Protein AF-A0A0Q4CI63-F1 (afdb_monomer_lite)

Secondary structure (DSSP, 8-state):
----HHHHHHHHHHHHHHHHHHHH--SHHHHHHHHHHHHHHHHHHHHHHTS--------

Sequence (59 aa):
MYTDPDEAAYCITRIARSRALAAASIDSGARASHAGIADAYINRLTSLTRTPVRIVFDV

Foldseek 3Di:
DDLPVVLLVVLVVLLVVLCVQLVPDPDPVSNVVSNVSNVVSVVVNVVSVPDDPPPPPPD

Radius of gyration: 15.76 Å; chains: 1; bounding box: 36×10×51 Å

pLDDT: mean 84.5, std 17.8, range [47.06, 97.88]

Structure (mmCIF, N/CA/C/O backbone):
data_AF-A0A0Q4CI63-F1
#
_entry.id   AF-A0A0Q4CI63-F1
#
loop_
_atom_site.group_PDB
_atom_site.id
_atom_site.type_symbol
_atom_site.label_atom_id
_atom_site.label_alt_id
_atom_site.label_comp_id
_atom_site.label_asym_id
_atom_site.label_entity_id
_atom_site.label_seq_id
_atom_site.pdbx_PDB_ins_code
_atom_site.Cartn_x
_atom_site.Cartn_y
_atom_site.Cartn_z
_atom_site.occupancy
_atom_site.B_iso_or_equiv
_atom_site.auth_seq_id
_atom_site.auth_comp_id
_atom_site.auth_asym_id
_atom_site.auth_atom_id
_atom_site.pdbx_PDB_model_num
ATOM 1 N N . MET A 1 1 ? -12.363 2.851 20.915 1.00 49.53 1 MET A N 1
ATOM 2 C CA . MET A 1 1 ? -11.865 3.753 19.861 1.00 49.53 1 MET A CA 1
ATOM 3 C C . MET A 1 1 ? -12.658 3.454 18.603 1.00 49.53 1 MET A C 1
ATOM 5 O O . MET A 1 1 ? -12.860 2.282 18.320 1.00 49.53 1 MET A O 1
ATOM 9 N N . TYR A 1 2 ? -13.181 4.478 17.931 1.00 49.72 2 TYR A N 1
ATOM 10 C CA . TYR A 1 2 ? -13.948 4.310 16.698 1.00 49.72 2 TYR A CA 1
ATOM 11 C C . TYR A 1 2 ? -12.940 4.262 15.551 1.00 49.72 2 TYR A C 1
ATOM 13 O O . TYR A 1 2 ? -12.308 5.265 15.237 1.00 49.72 2 TYR A O 1
ATOM 21 N N . THR A 1 3 ? -12.676 3.072 15.022 1.00 60.19 3 THR A N 1
ATOM 22 C CA . THR A 1 3 ? -11.955 2.942 13.758 1.00 60.19 3 THR A CA 1
ATOM 23 C C . THR A 1 3 ? -12.945 3.365 12.688 1.00 60.19 3 THR A C 1
ATOM 25 O O . THR A 1 3 ? -13.936 2.663 12.514 1.00 60.19 3 THR A O 1
ATOM 28 N N . ASP A 1 4 ? -12.733 4.498 12.015 1.00 69.62 4 ASP A N 1
ATOM 29 C CA . ASP A 1 4 ? -13.592 4.863 10.890 1.00 69.62 4 ASP A CA 1
ATOM 30 C C . ASP A 1 4 ? -13.452 3.760 9.827 1.00 69.62 4 ASP A C 1
ATOM 32 O O . ASP A 1 4 ? -12.365 3.597 9.254 1.00 69.62 4 ASP A O 1
ATOM 36 N N . PRO A 1 5 ? -14.495 2.938 9.592 1.00 72.06 5 PRO A N 1
ATOM 37 C CA . PRO A 1 5 ? -14.390 1.786 8.699 1.00 72.06 5 PRO A CA 1
ATOM 38 C C . PRO A 1 5 ? -14.011 2.224 7.278 1.00 72.06 5 PRO A C 1
ATOM 40 O O . PRO A 1 5 ? -13.289 1.510 6.578 1.00 72.06 5 PRO A O 1
ATOM 43 N N . ASP A 1 6 ? -14.401 3.442 6.901 1.00 84.50 6 ASP A N 1
ATOM 44 C CA . ASP A 1 6 ? -14.033 4.096 5.650 1.00 84.50 6 ASP A CA 1
ATOM 45 C C . ASP A 1 6 ? -12.530 4.399 5.553 1.00 84.50 6 ASP A C 1
ATOM 47 O O . ASP A 1 6 ? -11.928 4.204 4.495 1.00 84.50 6 ASP A O 1
ATOM 51 N N . GLU A 1 7 ? -11.877 4.809 6.647 1.00 87.06 7 GLU A N 1
ATOM 52 C CA . GLU A 1 7 ? -10.435 5.090 6.645 1.00 87.06 7 GLU A CA 1
ATOM 53 C C . GLU A 1 7 ? -9.612 3.795 6.554 1.00 87.06 7 GLU A C 1
ATOM 55 O O . GLU A 1 7 ? -8.614 3.725 5.826 1.00 87.06 7 GLU A O 1
ATOM 60 N N . ALA A 1 8 ? -10.048 2.735 7.240 1.00 89.25 8 ALA A N 1
ATOM 61 C CA . ALA A 1 8 ? -9.413 1.423 7.140 1.00 89.25 8 ALA A CA 1
ATOM 62 C C . ALA A 1 8 ? -9.545 0.842 5.719 1.00 89.25 8 ALA A C 1
ATOM 64 O O . ALA A 1 8 ? -8.548 0.403 5.134 1.00 89.25 8 ALA A O 1
ATOM 65 N N . ALA A 1 9 ? -10.743 0.904 5.126 1.00 90.75 9 ALA A N 1
ATOM 66 C CA . ALA A 1 9 ? -10.992 0.476 3.747 1.00 90.75 9 ALA A CA 1
ATOM 67 C C . ALA A 1 9 ? -10.182 1.298 2.728 1.00 90.75 9 ALA A C 1
ATOM 69 O O . ALA A 1 9 ? -9.611 0.750 1.774 1.00 90.75 9 ALA A O 1
ATOM 70 N N . TYR A 1 10 ? -10.060 2.606 2.963 1.00 91.94 10 TYR A N 1
ATOM 71 C CA . TYR A 1 10 ? -9.214 3.487 2.168 1.00 91.94 10 TYR A CA 1
ATOM 72 C C . TYR A 1 10 ? -7.743 3.058 2.216 1.00 91.94 10 TYR A C 1
ATOM 74 O O . TYR A 1 10 ? -7.111 2.906 1.165 1.00 91.94 10 TYR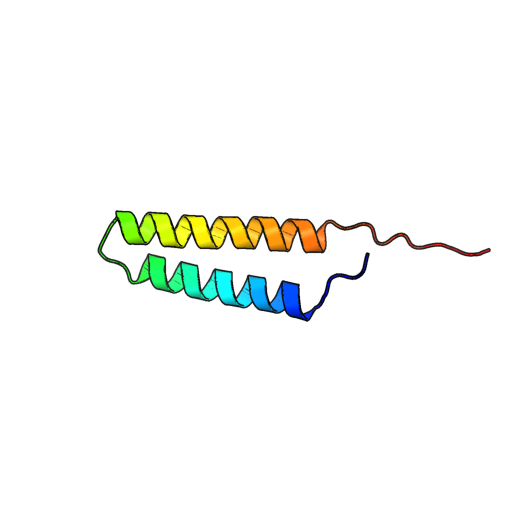 A O 1
ATOM 82 N N . CYS A 1 11 ? -7.199 2.794 3.409 1.00 93.38 11 CYS A N 1
ATOM 83 C CA . CYS A 1 11 ? -5.819 2.331 3.568 1.00 93.38 11 CYS A CA 1
ATOM 84 C C . CYS A 1 11 ? -5.576 1.017 2.814 1.00 93.38 11 CYS A C 1
ATOM 86 O O . CYS A 1 11 ? -4.614 0.925 2.052 1.00 93.38 11 CYS A O 1
ATOM 88 N N . ILE A 1 12 ? -6.469 0.031 2.951 1.00 94.00 12 ILE A N 1
ATOM 89 C CA . ILE A 1 12 ? -6.368 -1.265 2.255 1.00 94.00 12 ILE A CA 1
ATOM 90 C C . ILE A 1 12 ? -6.312 -1.067 0.734 1.00 94.00 12 ILE A C 1
ATOM 92 O O . ILE A 1 12 ? -5.427 -1.605 0.061 1.00 94.00 12 ILE A O 1
ATOM 96 N N . THR A 1 13 ? -7.202 -0.232 0.194 1.00 95.38 13 THR A N 1
ATOM 97 C CA . THR A 1 13 ? -7.256 0.070 -1.244 1.00 95.38 13 THR A CA 1
ATOM 98 C C . THR A 1 13 ? -5.964 0.736 -1.728 1.00 95.38 13 THR A C 1
ATOM 100 O O . THR A 1 13 ? -5.413 0.375 -2.773 1.00 95.38 13 THR A O 1
ATOM 103 N N . ARG A 1 14 ? -5.430 1.692 -0.955 1.00 95.56 14 ARG A N 1
ATOM 104 C CA . ARG A 1 14 ? -4.176 2.389 -1.281 1.00 95.56 14 ARG A CA 1
ATOM 105 C C . ARG A 1 14 ? -2.961 1.466 -1.219 1.00 95.56 14 ARG A C 1
ATOM 107 O O . ARG A 1 14 ? -2.103 1.572 -2.094 1.00 95.56 14 ARG A O 1
ATOM 114 N N . ILE A 1 15 ? -2.899 0.548 -0.255 1.00 97.44 15 ILE A N 1
ATOM 115 C CA . ILE A 1 15 ? -1.826 -0.454 -0.148 1.00 97.44 15 ILE A CA 1
ATOM 116 C C . ILE A 1 15 ? -1.810 -1.348 -1.389 1.00 97.44 15 ILE A C 1
ATOM 118 O O . ILE A 1 15 ? -0.760 -1.507 -2.016 1.00 97.44 15 ILE A O 1
ATOM 122 N N . ALA A 1 16 ? -2.968 -1.898 -1.771 1.00 96.50 16 ALA A N 1
ATOM 123 C CA . ALA A 1 16 ? -3.086 -2.775 -2.934 1.00 96.50 16 ALA A CA 1
ATOM 124 C C . ALA A 1 16 ? -2.649 -2.064 -4.225 1.00 96.50 16 ALA A C 1
ATOM 126 O O . ALA A 1 16 ? -1.818 -2.584 -4.973 1.00 96.50 16 ALA A O 1
ATOM 127 N N . ARG A 1 17 ? -3.132 -0.833 -4.443 1.00 97.62 17 ARG A N 1
ATOM 128 C CA . ARG A 1 17 ? -2.758 -0.022 -5.609 1.00 97.62 17 ARG A CA 1
ATOM 129 C C . ARG A 1 17 ? -1.259 0.273 -5.655 1.00 97.62 17 ARG A C 1
ATOM 131 O O . ARG A 1 17 ? -0.641 0.094 -6.700 1.00 97.62 17 ARG A O 1
ATOM 138 N N . SER A 1 18 ? -0.668 0.719 -4.549 1.00 97.00 18 SER A N 1
ATOM 139 C CA . SER A 1 18 ? 0.760 1.056 -4.504 1.00 97.00 18 SER A CA 1
ATOM 140 C C . SER A 1 18 ? 1.639 -0.171 -4.748 1.00 97.00 18 SER A C 1
ATOM 142 O O . SER A 1 18 ? 2.610 -0.088 -5.493 1.00 97.00 18 SER A O 1
ATOM 144 N N . ARG A 1 19 ? 1.268 -1.341 -4.216 1.00 97.44 19 ARG A N 1
ATOM 145 C CA . ARG A 1 19 ? 1.976 -2.597 -4.506 1.00 97.44 19 ARG A CA 1
ATOM 146 C C . ARG A 1 19 ? 1.891 -2.998 -5.977 1.00 97.44 19 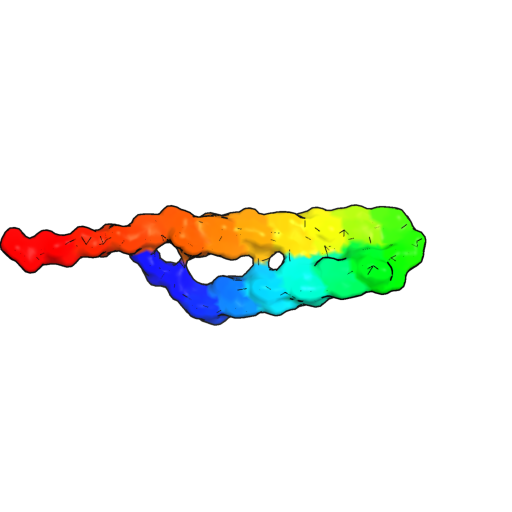ARG A C 1
ATOM 148 O O . ARG A 1 19 ? 2.905 -3.398 -6.541 1.00 97.44 19 ARG A O 1
ATOM 155 N N . ALA A 1 20 ? 0.725 -2.851 -6.604 1.00 97.62 20 ALA A N 1
ATOM 156 C CA . ALA A 1 20 ? 0.567 -3.121 -8.032 1.00 97.62 20 ALA A CA 1
ATOM 157 C C . ALA A 1 20 ? 1.434 -2.183 -8.891 1.00 97.62 20 ALA A C 1
ATOM 159 O O . ALA A 1 20 ? 2.102 -2.638 -9.816 1.00 97.62 20 ALA A O 1
ATOM 160 N N . LEU A 1 21 ? 1.489 -0.891 -8.545 1.00 97.19 21 LEU A N 1
ATOM 161 C CA . LEU A 1 21 ? 2.346 0.082 -9.230 1.00 97.19 21 LEU A CA 1
ATOM 162 C C . LEU A 1 21 ? 3.835 -0.225 -9.046 1.00 97.19 21 LEU A C 1
ATOM 164 O O . LEU A 1 21 ? 4.594 -0.133 -10.008 1.00 97.19 21 LEU A O 1
ATOM 168 N N . ALA A 1 22 ? 4.255 -0.641 -7.849 1.00 96.94 22 ALA A N 1
ATOM 169 C CA . ALA A 1 22 ? 5.621 -1.099 -7.624 1.00 96.94 22 ALA A CA 1
ATOM 170 C C . ALA A 1 22 ? 5.935 -2.326 -8.497 1.00 96.94 22 ALA A C 1
ATOM 172 O O . ALA A 1 22 ? 6.937 -2.340 -9.199 1.00 96.94 22 ALA A O 1
ATOM 173 N N . ALA A 1 23 ? 5.061 -3.333 -8.526 1.00 96.56 23 ALA A N 1
ATOM 174 C CA . ALA A 1 23 ? 5.283 -4.541 -9.323 1.00 96.56 23 ALA A CA 1
ATOM 175 C C . ALA A 1 23 ? 5.353 -4.267 -10.838 1.00 96.56 23 ALA A C 1
ATOM 177 O O . ALA A 1 23 ? 6.119 -4.920 -11.541 1.00 96.56 23 ALA A O 1
ATOM 178 N N . ALA 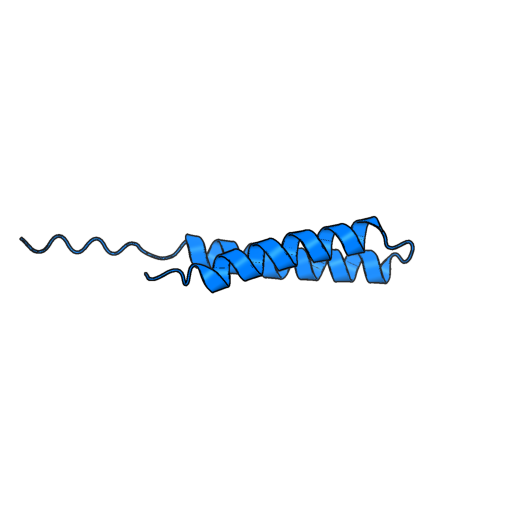A 1 24 ? 4.580 -3.297 -11.334 1.00 97.06 24 ALA A N 1
ATOM 179 C CA . ALA A 1 24 ? 4.552 -2.924 -12.748 1.00 97.06 24 ALA A CA 1
ATOM 180 C C . ALA A 1 24 ? 5.702 -1.989 -13.172 1.00 97.06 24 ALA A C 1
ATOM 182 O O . ALA A 1 24 ? 5.973 -1.843 -14.363 1.00 97.06 24 ALA A O 1
ATOM 183 N N . SER A 1 25 ? 6.363 -1.322 -12.223 1.00 94.88 25 SER A N 1
ATOM 184 C CA . SER A 1 25 ? 7.379 -0.310 -12.523 1.00 94.88 25 SER A CA 1
ATOM 185 C C . SER A 1 25 ? 8.719 -0.948 -12.897 1.00 94.88 25 SER A C 1
ATOM 187 O O . SER A 1 25 ? 9.305 -1.688 -12.111 1.00 94.88 25 SER A O 1
ATOM 189 N N . ILE A 1 26 ? 9.262 -0.603 -14.068 1.00 95.88 26 ILE A N 1
ATOM 190 C CA . ILE A 1 26 ? 10.626 -0.995 -14.476 1.00 95.88 26 ILE A CA 1
ATOM 191 C C . ILE A 1 26 ? 11.703 -0.068 -13.900 1.00 95.88 26 ILE A C 1
ATOM 193 O O . ILE A 1 26 ? 12.850 -0.478 -13.736 1.00 95.88 26 ILE A O 1
ATOM 197 N N . ASP A 1 27 ? 11.330 1.152 -13.519 1.00 97.50 27 ASP A N 1
ATOM 198 C CA . ASP A 1 27 ? 12.210 2.096 -12.838 1.00 97.50 27 ASP A CA 1
ATOM 199 C C . ASP A 1 27 ? 12.391 1.705 -11.363 1.00 97.50 27 ASP A C 1
ATOM 201 O O . ASP A 1 27 ? 11.425 1.387 -10.661 1.00 97.50 27 ASP A O 1
ATOM 205 N N . SER A 1 28 ? 13.636 1.673 -10.888 1.00 95.88 28 SER A N 1
ATOM 206 C CA . SER A 1 28 ? 13.948 1.276 -9.510 1.00 95.88 28 SER A CA 1
ATOM 207 C C . SER A 1 28 ? 13.533 2.341 -8.489 1.00 95.88 28 SER A C 1
ATOM 209 O O . SER A 1 28 ? 13.114 1.986 -7.385 1.00 95.88 28 SER A O 1
ATOM 211 N N . GLY A 1 29 ? 13.575 3.626 -8.858 1.00 97.44 29 GLY A N 1
ATOM 212 C CA . GLY A 1 29 ? 13.140 4.735 -8.007 1.00 97.44 29 GLY A CA 1
ATOM 213 C C . GLY A 1 29 ? 11.629 4.734 -7.776 1.00 97.44 29 GLY A C 1
ATOM 214 O O . GLY A 1 29 ? 11.169 4.789 -6.635 1.00 97.44 29 GLY A O 1
ATOM 215 N N . ALA A 1 30 ? 10.848 4.579 -8.844 1.00 96.62 30 ALA A N 1
ATOM 216 C CA . ALA A 1 30 ? 9.397 4.449 -8.803 1.00 96.62 30 ALA A CA 1
ATOM 217 C C . ALA A 1 30 ? 8.976 3.224 -7.985 1.00 96.62 30 ALA A C 1
ATOM 219 O O . ALA A 1 30 ? 8.096 3.326 -7.129 1.00 96.62 30 ALA A O 1
ATOM 220 N N . ARG A 1 31 ? 9.662 2.084 -8.163 1.00 97.44 31 ARG A N 1
ATOM 221 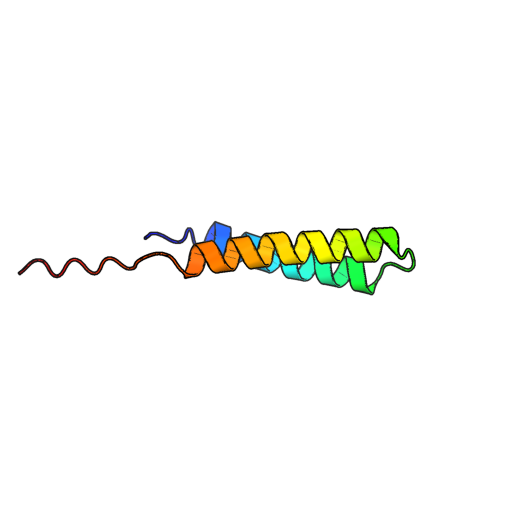C CA . ARG A 1 31 ? 9.461 0.884 -7.334 1.00 97.44 31 ARG A CA 1
ATOM 222 C C . ARG A 1 31 ? 9.625 1.173 -5.849 1.00 97.44 31 ARG A C 1
ATOM 224 O O . ARG A 1 31 ? 8.722 0.869 -5.069 1.00 97.44 31 ARG A O 1
ATOM 231 N N . ALA A 1 32 ? 10.752 1.770 -5.466 1.00 97.19 32 ALA A N 1
ATOM 232 C CA . ALA A 1 32 ? 11.040 2.098 -4.074 1.00 97.19 32 ALA A CA 1
ATOM 233 C C . ALA A 1 32 ? 10.029 3.106 -3.504 1.00 97.19 32 ALA A C 1
ATOM 235 O O . ALA A 1 32 ? 9.534 2.921 -2.394 1.00 97.19 32 ALA A O 1
ATOM 236 N N . SER A 1 33 ? 9.660 4.125 -4.284 1.00 97.88 33 SER A N 1
ATOM 237 C CA . SER A 1 33 ? 8.659 5.121 -3.892 1.00 97.88 33 SER A CA 1
ATOM 238 C C . SER A 1 33 ? 7.292 4.479 -3.630 1.00 97.88 33 SER A C 1
ATOM 240 O O . SER A 1 33 ? 6.708 4.660 -2.561 1.00 97.88 33 SER A O 1
ATOM 242 N N . HIS A 1 34 ? 6.801 3.654 -4.557 1.00 97.69 34 HIS A N 1
ATOM 243 C CA . HIS A 1 34 ? 5.528 2.953 -4.403 1.00 97.69 34 HIS A CA 1
ATOM 244 C C . HIS A 1 34 ? 5.535 1.961 -3.232 1.00 97.69 34 HIS A C 1
ATOM 246 O O . HIS A 1 34 ? 4.544 1.874 -2.502 1.00 97.69 34 HIS A O 1
ATOM 252 N N . ALA A 1 35 ? 6.648 1.259 -3.007 1.00 96.12 35 ALA A N 1
ATOM 253 C CA . ALA A 1 35 ? 6.812 0.393 -1.844 1.00 96.12 35 ALA A CA 1
ATOM 254 C C . ALA A 1 35 ? 6.761 1.188 -0.526 1.00 96.12 35 ALA A C 1
ATOM 256 O O . ALA A 1 35 ? 6.031 0.801 0.385 1.00 96.12 35 ALA A O 1
ATOM 257 N N . GLY A 1 36 ? 7.447 2.334 -0.448 1.00 97.44 36 GLY A N 1
ATOM 258 C CA . GLY A 1 36 ? 7.418 3.214 0.725 1.00 97.44 36 GLY A CA 1
ATOM 259 C C . GLY A 1 36 ? 6.030 3.798 1.007 1.00 97.44 36 GLY A C 1
ATOM 260 O O . GLY A 1 36 ? 5.599 3.857 2.157 1.00 97.44 36 GLY A O 1
ATOM 261 N N . ILE A 1 37 ? 5.275 4.155 -0.038 1.00 97.12 37 ILE A N 1
ATOM 262 C CA . ILE A 1 37 ? 3.878 4.593 0.111 1.00 97.12 37 ILE A CA 1
ATOM 263 C C . ILE A 1 37 ? 3.016 3.462 0.688 1.00 97.12 37 ILE A C 1
ATOM 265 O O . ILE A 1 37 ? 2.185 3.711 1.561 1.00 97.12 37 ILE A O 1
ATOM 269 N N . ALA A 1 38 ? 3.185 2.225 0.211 1.00 96.88 38 ALA A N 1
ATOM 270 C CA . ALA A 1 38 ? 2.447 1.082 0.746 1.00 96.88 38 ALA A CA 1
ATOM 271 C C . ALA A 1 38 ? 2.761 0.854 2.235 1.00 96.88 38 ALA A C 1
ATOM 273 O O . ALA A 1 38 ? 1.836 0.637 3.015 1.00 96.88 38 ALA A O 1
ATOM 274 N N . ASP A 1 39 ? 4.030 0.964 2.634 1.00 97.25 39 ASP A N 1
ATOM 275 C CA . ASP A 1 39 ? 4.454 0.831 4.032 1.00 97.25 39 ASP A CA 1
ATOM 276 C C . ASP A 1 39 ? 3.828 1.904 4.939 1.00 97.25 39 ASP A C 1
ATOM 278 O O . ASP A 1 39 ? 3.251 1.592 5.982 1.00 97.25 39 ASP A O 1
ATOM 282 N N . ALA A 1 40 ? 3.811 3.163 4.491 1.00 96.44 40 ALA A N 1
ATOM 283 C CA . ALA A 1 40 ? 3.173 4.252 5.229 1.00 96.44 40 ALA A CA 1
ATOM 284 C C . ALA A 1 40 ? 1.681 3.979 5.512 1.00 96.44 40 ALA A C 1
ATOM 286 O O . ALA A 1 40 ? 1.207 4.197 6.631 1.00 96.44 40 ALA A O 1
ATOM 287 N N . TYR A 1 41 ? 0.940 3.447 4.532 1.00 95.50 41 TYR A N 1
ATOM 288 C CA . TYR A 1 41 ? -0.464 3.070 4.733 1.00 95.50 41 TYR A CA 1
ATOM 289 C C . TYR A 1 41 ? -0.638 1.817 5.601 1.00 95.50 41 TYR A C 1
ATOM 291 O O . TYR A 1 41 ? -1.620 1.738 6.338 1.00 95.50 41 TYR A O 1
ATOM 299 N N . ILE A 1 42 ? 0.299 0.862 5.577 1.00 95.12 42 ILE A N 1
ATOM 300 C CA . ILE A 1 42 ? 0.300 -0.287 6.500 1.00 95.12 42 ILE A CA 1
ATOM 301 C C . ILE A 1 42 ? 0.472 0.194 7.944 1.00 95.12 42 ILE A C 1
ATOM 303 O O . ILE A 1 42 ? -0.269 -0.238 8.830 1.00 95.12 42 ILE A O 1
ATOM 307 N N . ASN A 1 43 ? 1.392 1.129 8.184 1.00 93.81 43 ASN A N 1
ATOM 308 C CA . ASN A 1 43 ? 1.596 1.722 9.505 1.00 93.81 43 ASN A CA 1
ATOM 309 C C . ASN A 1 43 ? 0.347 2.479 9.975 1.00 93.81 43 ASN A C 1
ATOM 311 O O . ASN A 1 43 ? -0.071 2.329 11.126 1.00 93.81 43 ASN A O 1
ATOM 315 N N . ARG A 1 44 ? -0.310 3.225 9.074 1.00 91.88 44 ARG A N 1
ATOM 316 C CA . ARG A 1 44 ? -1.591 3.888 9.362 1.00 91.88 44 ARG A CA 1
ATOM 317 C C . ARG A 1 44 ? -2.683 2.879 9.726 1.00 91.88 44 ARG A C 1
ATOM 319 O O . ARG A 1 44 ? -3.302 3.025 10.775 1.00 91.88 44 ARG A O 1
ATOM 326 N N . LEU A 1 45 ? -2.868 1.829 8.926 1.00 91.00 45 LEU A N 1
ATOM 327 C CA . LEU A 1 45 ? -3.852 0.770 9.179 1.00 91.00 45 LEU A CA 1
ATOM 328 C C . LEU A 1 45 ? -3.585 0.032 10.502 1.00 91.00 45 LEU A C 1
ATOM 330 O O . LEU A 1 45 ? -4.503 -0.277 11.261 1.00 91.00 45 LEU A O 1
ATOM 334 N N . THR A 1 46 ? -2.315 -0.211 10.816 1.00 89.69 46 THR A N 1
ATOM 335 C CA . THR A 1 46 ? -1.908 -0.827 12.084 1.00 89.69 46 THR A CA 1
ATOM 336 C C . THR A 1 46 ? -2.214 0.090 13.267 1.00 89.69 46 THR A C 1
ATOM 338 O O . THR A 1 46 ? -2.698 -0.371 14.295 1.00 89.69 46 THR A O 1
ATOM 341 N N . SER A 1 47 ? -1.983 1.398 13.129 1.00 88.19 47 SER A N 1
ATOM 342 C CA . SER A 1 47 ? -2.351 2.386 14.149 1.00 88.19 47 SER A CA 1
ATOM 343 C C . SER A 1 47 ? -3.864 2.411 14.389 1.00 88.19 47 SER A C 1
ATOM 345 O O . SER A 1 47 ? -4.307 2.354 15.534 1.00 88.19 47 SER A O 1
ATOM 347 N N . LEU A 1 48 ? -4.656 2.387 13.311 1.00 85.31 48 LEU A N 1
ATOM 348 C CA . LEU A 1 48 ? -6.118 2.337 13.366 1.00 85.31 48 LEU A CA 1
ATOM 349 C C . LEU A 1 48 ? -6.632 1.089 14.0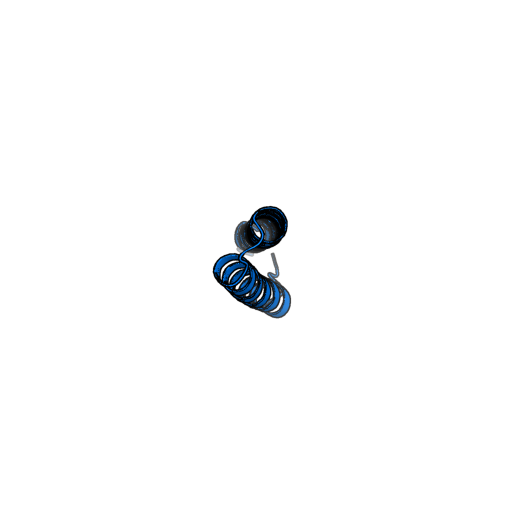99 1.00 85.31 48 LEU A C 1
ATOM 351 O O . LEU A 1 48 ? -7.549 1.193 14.904 1.00 85.31 48 LEU A O 1
ATOM 355 N N . THR A 1 49 ? -6.023 -0.077 13.884 1.00 77.31 49 THR A N 1
ATOM 356 C CA . THR A 1 49 ? -6.450 -1.346 14.508 1.00 77.31 49 THR A CA 1
ATOM 357 C C . THR A 1 49 ? -5.917 -1.557 15.926 1.00 77.31 49 THR A C 1
ATOM 359 O O . THR A 1 49 ? -6.530 -2.278 16.709 1.00 77.31 49 THR A O 1
ATOM 362 N N . ARG A 1 50 ? -4.806 -0.912 16.301 1.00 73.12 50 ARG A N 1
ATOM 363 C CA . ARG A 1 50 ? -4.212 -0.996 17.650 1.00 73.12 50 ARG A CA 1
ATOM 364 C C . ARG A 1 50 ? -4.924 -0.166 18.703 1.00 73.12 50 ARG A C 1
ATOM 366 O O . ARG A 1 50 ? -4.471 -0.131 19.839 1.00 73.12 50 ARG A O 1
ATOM 373 N N . THR A 1 51 ? -5.990 0.528 18.347 1.00 58.94 51 THR A N 1
ATOM 374 C CA . THR A 1 51 ? -6.648 1.462 19.237 1.00 58.94 51 THR A CA 1
ATOM 375 C C . THR A 1 51 ? -7.534 0.767 20.293 1.00 58.94 51 THR A C 1
ATOM 377 O O . THR A 1 51 ? -8.530 0.142 19.933 1.00 58.94 51 THR A O 1
ATOM 380 N N . PRO A 1 52 ? -7.250 0.928 21.608 1.00 49.59 52 PRO A N 1
ATOM 381 C CA . PRO A 1 52 ? -8.151 0.761 22.730 1.00 49.59 52 PRO A CA 1
ATOM 382 C C . PRO A 1 52 ? -9.637 0.527 22.491 1.00 49.59 52 PRO A C 1
ATOM 384 O O . PRO A 1 52 ? -10.368 1.528 22.481 1.00 49.59 52 PRO A O 1
ATOM 387 N N . VAL A 1 53 ? -10.161 -0.697 22.403 1.00 53.09 53 VAL A N 1
ATOM 388 C CA . VAL A 1 53 ? -11.571 -0.871 22.787 1.00 53.09 53 VAL A CA 1
ATOM 389 C C . VAL A 1 53 ? -11.603 -0.688 24.303 1.00 53.09 53 VAL A C 1
ATOM 391 O O . VAL A 1 53 ? -11.371 -1.622 25.062 1.00 53.09 53 VAL A O 1
ATOM 394 N N . ARG A 1 54 ? -11.816 0.550 24.764 1.00 49.31 54 ARG A N 1
ATOM 395 C CA . ARG A 1 54 ? -12.192 0.818 26.151 1.00 49.31 54 ARG A CA 1
ATOM 396 C C . ARG A 1 54 ? -13.602 0.256 26.309 1.00 49.31 54 ARG A C 1
ATOM 398 O O . ARG A 1 54 ? -14.573 0.960 26.062 1.00 49.31 54 ARG A O 1
ATOM 405 N N . ILE A 1 55 ? -13.695 -1.035 26.618 1.00 51.44 55 ILE A N 1
ATOM 406 C CA . ILE A 1 55 ? -14.931 -1.640 27.103 1.00 51.44 55 ILE A CA 1
ATOM 407 C C . ILE A 1 55 ? -15.138 -1.020 28.483 1.00 51.44 55 ILE A C 1
ATOM 409 O O . ILE A 1 55 ? -14.494 -1.412 29.454 1.00 51.44 55 ILE A O 1
ATOM 413 N N . VAL A 1 56 ? -15.941 0.040 28.547 1.00 49.97 56 VAL A N 1
ATOM 414 C CA . VAL A 1 56 ? -16.460 0.529 29.821 1.00 49.97 56 VAL A CA 1
ATOM 415 C C . VAL A 1 56 ? -17.536 -0.477 30.206 1.00 49.97 56 VAL A C 1
ATOM 417 O O . VAL A 1 56 ? -18.62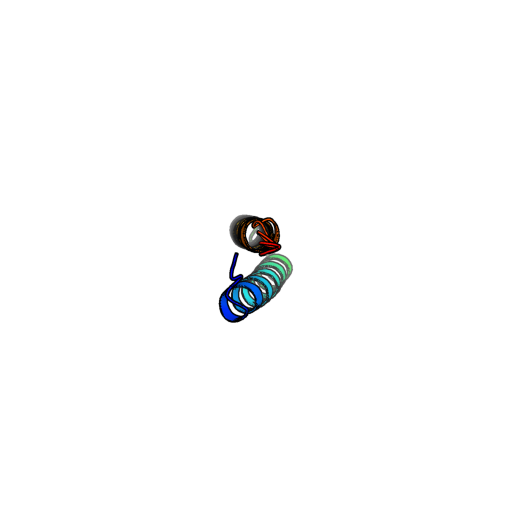1 -0.470 29.633 1.00 49.97 56 VAL A O 1
ATOM 420 N N . PHE A 1 57 ? -17.201 -1.403 31.101 1.00 50.44 57 PHE A N 1
ATOM 421 C CA . PHE A 1 57 ? -18.225 -2.081 31.880 1.00 50.44 57 PHE A CA 1
ATOM 422 C C . PHE A 1 57 ? -18.750 -1.036 32.862 1.00 50.44 57 PHE A C 1
ATOM 424 O O . PHE A 1 57 ? -18.068 -0.702 33.827 1.00 50.44 57 PHE A O 1
ATOM 431 N N . ASP A 1 58 ? -19.897 -0.450 32.537 1.00 47.06 58 ASP A N 1
ATOM 432 C CA . ASP A 1 58 ? -20.697 0.304 33.495 1.00 47.06 58 ASP A CA 1
ATOM 433 C C . ASP A 1 58 ? -21.462 -0.740 34.325 1.00 47.06 58 ASP A C 1
ATOM 435 O O . ASP A 1 58 ? -22.353 -1.417 33.804 1.00 47.06 58 ASP A O 1
ATOM 439 N N . VAL A 1 59 ? -21.007 -0.963 35.562 1.00 50.84 59 VAL A N 1
ATOM 440 C CA . VAL A 1 59 ? -21.695 -1.727 36.618 1.00 50.84 59 VAL A CA 1
ATOM 441 C C . VAL A 1 59 ? -21.632 -0.908 37.894 1.00 50.84 59 VAL A C 1
ATOM 443 O O . VAL A 1 59 ? -20.516 -0.436 38.215 1.00 50.84 59 VAL A O 1
#